Protein AF-A0A822C8Q6-F1 (afdb_monomer)

Solvent-accessible surface area (backbone atoms only — not comparable to full-atom values): 5111 Å² total; per-residue (Å²): 101,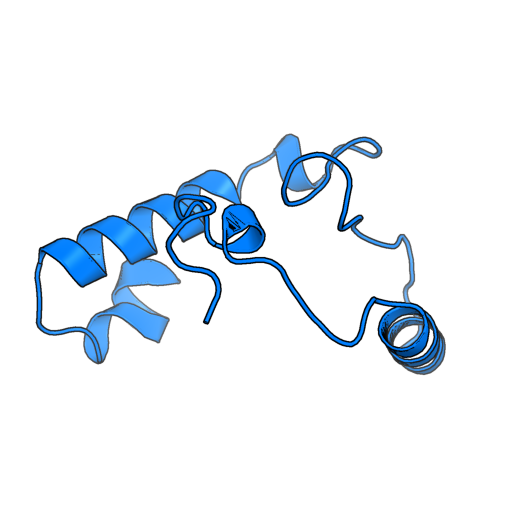62,48,62,59,76,50,28,76,78,50,83,52,68,67,58,47,50,51,42,43,49,51,46,59,74,60,70,43,79,62,60,76,43,93,83,37,54,52,56,101,78,80,40,71,79,76,99,68,89,53,69,68,64,51,51,58,52,56,73,71,51,77,97,70,84,59,34,52,75,74,76,39,56,82,87,64,62,128

pLDDT: mean 87.07, std 7.85, range [52.62, 96.94]

Radius of gyration: 15.01 Å; Cα contacts (8 Å, |Δi|>4): 47; chains: 1; bounding box: 32×25×37 Å

InterPro domains:
  IPR026983 Dynein heavy chain [PTHR46961] (1-77)
  IPR041658 Dynein heavy chain, AAA lid domain [PF18198] (1-75)
  IPR042219 Dynein heavy chain, AAA lid domain superfamily [G3DSA:1.10.8.720] (1-74)

Nearest PDB structures (foldseek):
  7k5b-assembly1_C  TM=8.691E-01  e=1.903E-02  Tetrahymena thermophila

Secondary structure (DSSP, 8-state):
-IIIIIIGGG--SHHHHHHHHHHHHHHSSGGGGSTT-EETTTTEE-----SHHHHHHHHHTS-S---GGGGT--GGG--

Foldseek 3Di:
DVLCPVPVVVDDDPVVSVLSVVVCPVQVDPCLPDQPDAQFPPQGHDDPDDDPVVVVVVVVPHDPDDQCVSVVDDNVPGD

Organism: NCBI:txid392032

Structure (mmCIF, N/CA/C/O backbone):
data_AF-A0A822C8Q6-F1
#
_entry.id   AF-A0A822C8Q6-F1
#
loop_
_atom_site.group_PDB
_atom_site.id
_atom_site.type_symbol
_atom_site.label_atom_id
_atom_site.label_alt_id
_atom_site.label_comp_id
_atom_site.label_asym_id
_atom_site.label_entity_id
_atom_site.label_seq_id
_atom_site.pdbx_PDB_ins_code
_atom_site.Cartn_x
_atom_site.Cartn_y
_atom_site.Cartn_z
_atom_site.occupancy
_atom_site.B_iso_or_equiv
_atom_site.auth_seq_id
_atom_site.auth_comp_id
_atom_site.auth_asym_id
_atom_site.auth_atom_id
_atom_site.pdbx_PDB_model_num
ATOM 1 N N . MET A 1 1 ? -14.695 -4.177 6.920 1.00 77.56 1 MET A N 1
ATOM 2 C CA . MET A 1 1 ? -14.456 -5.628 6.714 1.00 77.56 1 MET A CA 1
ATOM 3 C C . MET A 1 1 ? -12.969 -5.990 6.768 1.00 77.56 1 MET A C 1
ATOM 5 O O . MET A 1 1 ? -12.600 -6.742 7.656 1.00 77.56 1 MET A O 1
ATOM 9 N N . ILE A 1 2 ? -12.100 -5.454 5.897 1.00 81.69 2 ILE A N 1
ATOM 10 C CA . ILE A 1 2 ? -10.662 -5.812 5.871 1.00 81.69 2 ILE A CA 1
ATOM 11 C C . ILE A 1 2 ? -9.930 -5.384 7.160 1.00 81.69 2 ILE A C 1
ATOM 13 O O . ILE A 1 2 ? -9.417 -6.236 7.883 1.00 81.69 2 ILE A O 1
ATOM 17 N N . SER A 1 3 ? -9.942 -4.091 7.499 1.00 80.75 3 SER A N 1
ATOM 18 C CA . SER A 1 3 ? -9.221 -3.565 8.672 1.00 80.75 3 SER A CA 1
ATOM 19 C C . SER A 1 3 ? -9.778 -4.050 10.011 1.00 80.75 3 SER A C 1
ATOM 21 O O . SER A 1 3 ? -9.016 -4.272 10.937 1.00 80.75 3 SER A O 1
ATOM 23 N N . GLU A 1 4 ? -11.092 -4.227 10.137 1.00 77.19 4 GLU A N 1
ATOM 24 C CA . GLU A 1 4 ? -11.723 -4.551 11.427 1.00 77.19 4 GLU A CA 1
ATOM 25 C C . GLU A 1 4 ? -11.894 -6.053 11.676 1.00 77.19 4 GLU A C 1
ATOM 27 O O . GLU A 1 4 ? -11.730 -6.496 12.807 1.00 77.19 4 GLU A O 1
ATOM 32 N N . VAL A 1 5 ? -12.204 -6.841 10.641 1.00 81.00 5 VAL A N 1
ATOM 33 C CA . VAL A 1 5 ? -12.568 -8.261 10.804 1.00 81.00 5 VAL A CA 1
ATOM 34 C C . VAL A 1 5 ? -11.416 -9.176 10.406 1.00 81.00 5 VAL A C 1
ATOM 36 O O . VAL A 1 5 ? -11.024 -10.033 11.189 1.00 81.00 5 VAL A O 1
ATOM 39 N N . GLN A 1 6 ? -10.845 -8.988 9.211 1.00 83.81 6 GLN A N 1
ATOM 40 C CA . GLN A 1 6 ? -9.801 -9.887 8.696 1.00 83.81 6 GLN A CA 1
ATOM 41 C C . GLN A 1 6 ? -8.465 -9.696 9.426 1.00 83.81 6 GLN A C 1
ATOM 43 O O . GLN A 1 6 ? -7.835 -10.666 9.854 1.00 83.81 6 GLN A O 1
ATOM 48 N N . TYR A 1 7 ? -8.063 -8.437 9.614 1.00 86.31 7 TYR A N 1
ATOM 49 C CA . TYR A 1 7 ? -6.797 -8.085 10.258 1.00 86.31 7 TYR A CA 1
ATOM 50 C C . TYR A 1 7 ? -6.987 -7.573 11.694 1.00 86.31 7 TYR A C 1
ATOM 52 O O . TYR A 1 7 ? -6.237 -7.961 12.587 1.00 86.31 7 TYR A O 1
ATOM 60 N N . GLY A 1 8 ? -8.034 -6.784 11.953 1.00 83.81 8 GLY A N 1
ATOM 61 C CA . GLY A 1 8 ? -8.257 -6.118 13.243 1.00 83.81 8 GLY A CA 1
ATOM 62 C C . GLY A 1 8 ? -8.448 -7.048 14.440 1.00 83.81 8 GLY A C 1
ATOM 63 O O . GLY A 1 8 ? -8.067 -6.682 15.545 1.00 83.81 8 GLY A O 1
ATOM 64 N N . GLY A 1 9 ? -8.946 -8.274 14.239 1.00 86.12 9 GLY A N 1
ATOM 65 C CA . GLY A 1 9 ? -9.105 -9.256 15.321 1.00 86.12 9 GLY A CA 1
ATOM 66 C C . GLY A 1 9 ? -7.789 -9.734 15.951 1.00 86.12 9 GLY A C 1
ATOM 67 O O . GLY A 1 9 ? -7.810 -10.307 17.036 1.00 86.12 9 GLY A O 1
ATOM 68 N N . ARG A 1 10 ? -6.647 -9.501 15.287 1.00 87.75 10 ARG A N 1
ATOM 69 C CA . ARG A 1 10 ? -5.299 -9.827 15.789 1.00 87.75 10 ARG A CA 1
ATOM 70 C C . ARG A 1 10 ? -4.554 -8.616 16.349 1.00 87.75 10 ARG A C 1
ATOM 72 O O . ARG A 1 10 ? -3.479 -8.782 16.913 1.00 87.75 10 ARG A O 1
ATOM 79 N N . VAL A 1 11 ? -5.106 -7.415 16.182 1.00 89.06 11 VAL A N 1
ATOM 80 C CA . VAL A 1 11 ? -4.477 -6.160 16.593 1.00 89.06 11 VAL A CA 1
ATOM 81 C C . VAL A 1 11 ? -5.111 -5.706 17.898 1.00 89.06 11 VAL A C 1
ATOM 83 O O . VAL A 1 11 ? -6.310 -5.438 17.957 1.00 89.06 11 VAL A O 1
ATOM 86 N N . THR A 1 12 ? -4.318 -5.629 18.961 1.00 89.75 12 THR A N 1
ATOM 87 C CA . THR A 1 12 ? -4.819 -5.273 20.294 1.00 89.75 12 THR A CA 1
ATOM 88 C C . THR A 1 12 ? -4.710 -3.783 20.579 1.00 89.75 12 THR A C 1
ATOM 90 O O . THR A 1 12 ? -5.634 -3.230 21.175 1.00 89.75 12 THR A O 1
ATOM 93 N N . ASP A 1 13 ? -3.634 -3.142 20.118 1.00 94.31 13 ASP A N 1
ATOM 94 C CA . ASP A 1 13 ? -3.375 -1.720 20.335 1.00 94.31 13 ASP A CA 1
ATOM 95 C C . ASP A 1 13 ? -4.265 -0.823 19.459 1.00 94.31 13 ASP A C 1
ATOM 97 O O . ASP A 1 13 ? -4.545 -1.113 18.292 1.00 94.31 13 ASP A O 1
ATOM 101 N N . ASP A 1 14 ? -4.749 0.274 20.035 1.00 92.12 14 ASP A N 1
ATOM 102 C CA . ASP A 1 14 ? -5.691 1.165 19.359 1.00 92.12 14 ASP A CA 1
ATOM 103 C C . ASP A 1 14 ? -5.014 2.059 18.312 1.00 92.12 14 ASP A C 1
ATOM 105 O O . ASP A 1 14 ? -5.647 2.408 17.306 1.00 92.12 14 ASP A O 1
ATOM 109 N N . PHE A 1 15 ? -3.730 2.393 18.486 1.00 93.56 15 PHE A N 1
ATOM 110 C CA . PHE A 1 15 ? -2.969 3.114 17.468 1.00 93.56 15 PHE A CA 1
ATOM 111 C C . PHE A 1 15 ? -2.682 2.222 16.263 1.00 93.56 15 PHE A C 1
ATOM 113 O O . PHE A 1 15 ? -2.864 2.686 15.134 1.00 93.56 15 PHE A O 1
ATOM 120 N N . ASP A 1 16 ? -2.365 0.946 16.477 1.00 92.06 16 ASP A N 1
ATOM 121 C CA . ASP A 1 16 ? -2.196 -0.022 15.388 1.00 92.06 16 ASP A CA 1
ATOM 122 C C . ASP A 1 16 ? -3.503 -0.236 14.609 1.00 92.06 16 ASP A C 1
ATOM 124 O O . ASP A 1 16 ? -3.517 -0.230 13.374 1.00 92.06 16 ASP A O 1
ATOM 128 N N . LYS A 1 17 ? -4.648 -0.337 15.303 1.00 92.00 17 LYS A N 1
ATOM 129 C CA . LYS A 1 17 ? -5.967 -0.409 14.640 1.00 92.00 17 LYS A CA 1
ATOM 130 C C . LYS A 1 17 ? -6.241 0.839 13.810 1.00 92.00 17 LYS A C 1
ATOM 132 O O . LYS A 1 17 ? -6.788 0.744 12.709 1.00 92.00 17 LYS A O 1
ATOM 137 N N . ARG A 1 18 ? -5.896 2.019 14.335 1.00 94.12 18 ARG A N 1
ATOM 138 C CA . ARG A 1 18 ? -6.057 3.288 13.618 1.00 94.12 18 ARG A CA 1
ATOM 139 C C . ARG A 1 18 ? -5.184 3.320 12.368 1.00 94.12 18 ARG A C 1
ATOM 141 O O . ARG A 1 18 ? -5.690 3.674 11.308 1.00 94.12 18 ARG A O 1
ATOM 148 N N . LEU A 1 19 ? -3.920 2.917 12.475 1.00 92.50 19 LEU A N 1
ATOM 149 C CA . LEU A 1 19 ? -2.991 2.842 11.348 1.00 92.50 19 LEU A CA 1
ATOM 150 C C . LEU A 1 19 ? -3.509 1.896 10.256 1.00 92.50 19 LEU A C 1
ATOM 152 O O . LEU A 1 19 ? -3.594 2.279 9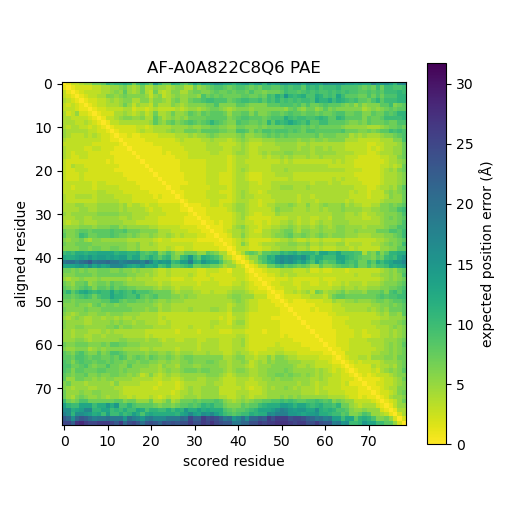.091 1.00 92.50 19 LEU A O 1
ATOM 156 N N . LEU A 1 20 ? -3.958 0.700 10.637 1.00 92.50 20 LEU A N 1
ATOM 157 C CA . LEU A 1 20 ? -4.538 -0.277 9.716 1.00 92.50 20 LEU A CA 1
ATOM 158 C C . LEU A 1 20 ? -5.779 0.268 8.989 1.00 92.50 20 LEU A C 1
ATOM 160 O O . LEU A 1 20 ? -5.950 0.056 7.788 1.00 92.50 20 LEU A O 1
ATOM 164 N N . LYS A 1 21 ? -6.651 0.998 9.698 1.00 92.38 21 LYS A N 1
ATOM 165 C CA . LYS A 1 21 ? -7.802 1.679 9.083 1.00 92.38 21 LYS A CA 1
ATOM 166 C C . LYS A 1 21 ? -7.364 2.746 8.080 1.00 92.38 21 LYS A C 1
ATOM 168 O O . LYS A 1 21 ? -7.987 2.851 7.026 1.00 92.38 21 LYS A O 1
ATOM 173 N N 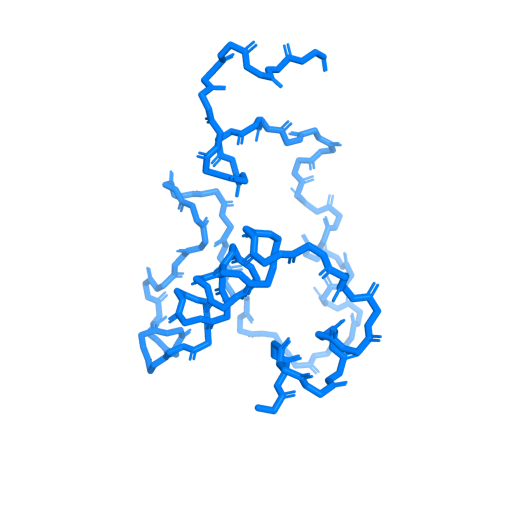. THR A 1 22 ? -6.311 3.503 8.387 1.00 92.56 22 THR A N 1
ATOM 174 C CA . THR A 1 22 ? -5.747 4.508 7.477 1.00 92.56 22 THR A CA 1
ATOM 175 C C . THR A 1 22 ? -5.230 3.868 6.194 1.00 92.56 22 THR A C 1
ATOM 177 O O . THR A 1 22 ? -5.628 4.309 5.119 1.00 92.56 22 THR A O 1
ATOM 180 N N . TYR A 1 23 ? -4.440 2.793 6.287 1.00 91.12 23 TYR A N 1
ATOM 181 C CA . TYR A 1 23 ? -3.957 2.070 5.106 1.00 91.12 23 TYR A CA 1
ATOM 182 C C . TYR A 1 23 ? -5.101 1.568 4.234 1.00 91.12 23 TYR A C 1
ATOM 184 O O . TYR A 1 23 ? -5.138 1.843 3.038 1.00 91.12 23 TYR A O 1
ATOM 192 N N . VAL A 1 24 ? -6.088 0.897 4.838 1.00 92.00 24 VAL A N 1
ATOM 193 C CA . VAL A 1 24 ? -7.223 0.371 4.072 1.00 92.00 24 VAL A CA 1
ATOM 194 C C . VAL A 1 24 ? -7.989 1.493 3.374 1.00 92.00 24 VAL A C 1
ATOM 196 O O . VAL A 1 24 ? -8.346 1.345 2.212 1.00 92.00 24 VAL A O 1
ATOM 199 N N . LYS A 1 25 ? -8.206 2.629 4.044 1.00 90.44 25 LYS A N 1
ATOM 200 C CA . LYS A 1 25 ? -8.892 3.776 3.440 1.00 90.44 25 LYS A CA 1
ATOM 201 C C . LYS A 1 25 ? -8.081 4.427 2.315 1.00 90.44 25 LYS A C 1
ATOM 203 O O . LYS A 1 25 ? -8.678 4.912 1.364 1.00 90.44 25 LYS A O 1
ATOM 208 N N . SER A 1 26 ? -6.756 4.468 2.442 1.00 88.44 26 SER A N 1
ATOM 209 C CA . SER A 1 26 ? -5.877 5.098 1.453 1.00 88.44 26 SER A CA 1
ATOM 210 C C . SER A 1 26 ? -5.661 4.244 0.205 1.00 88.44 26 SER A C 1
ATOM 212 O O . SER A 1 26 ? -5.327 4.791 -0.839 1.00 88.44 26 SER A O 1
ATOM 214 N N . TRP A 1 27 ? -5.764 2.920 0.328 1.00 88.81 27 TRP A N 1
ATOM 215 C CA . TRP A 1 27 ? -5.403 1.982 -0.738 1.00 88.81 27 TRP A CA 1
ATOM 216 C C . TRP A 1 27 ? -6.607 1.302 -1.385 1.00 88.81 27 TRP A C 1
ATOM 218 O O . TRP A 1 27 ? -6.557 0.987 -2.566 1.00 88.81 27 TRP A O 1
ATOM 228 N N . PHE A 1 28 ? -7.696 1.093 -0.641 1.00 90.12 28 PHE A N 1
ATOM 229 C CA . PHE A 1 28 ? -8.931 0.499 -1.158 1.00 90.12 28 PHE A CA 1
ATOM 230 C C . PHE A 1 28 ? -10.003 1.577 -1.325 1.00 90.12 28 PHE A C 1
ATOM 232 O O . PHE A 1 28 ? -10.997 1.613 -0.595 1.00 90.12 28 PHE A O 1
ATOM 239 N N . CYS A 1 29 ? -9.769 2.467 -2.282 1.00 90.12 29 CYS A N 1
ATOM 240 C CA . CYS A 1 29 ? -10.670 3.548 -2.669 1.00 90.12 29 CYS A CA 1
ATOM 241 C C . CYS A 1 29 ? -10.914 3.529 -4.186 1.00 90.12 29 CYS A C 1
ATOM 243 O O . CYS A 1 29 ? -10.258 2.781 -4.913 1.00 90.12 29 CYS A O 1
ATOM 245 N N . ASP A 1 30 ? -11.876 4.315 -4.668 1.00 92.81 30 ASP A N 1
ATOM 246 C CA . ASP A 1 30 ? -12.272 4.302 -6.084 1.00 92.81 30 ASP A CA 1
ATOM 247 C C . ASP A 1 30 ? -11.126 4.748 -7.005 1.00 92.81 30 ASP A C 1
ATOM 249 O O . ASP A 1 30 ? -10.993 4.257 -8.128 1.00 92.81 30 ASP A O 1
ATOM 253 N N . GLU A 1 31 ? -10.244 5.612 -6.502 1.00 91.12 31 GLU A N 1
ATOM 254 C CA . GLU A 1 31 ? -9.047 6.079 -7.195 1.00 91.12 31 GLU A CA 1
ATOM 255 C C . GLU A 1 31 ? -8.103 4.930 -7.566 1.00 91.12 31 GLU A C 1
ATOM 257 O O . GLU A 1 31 ? -7.390 5.051 -8.555 1.00 91.12 31 GLU A O 1
ATOM 262 N N . MET A 1 32 ? -8.134 3.799 -6.848 1.00 90.88 32 MET A N 1
ATOM 263 C CA . MET A 1 32 ? -7.328 2.607 -7.147 1.00 90.88 32 MET A CA 1
ATOM 264 C C . MET A 1 32 ? -7.565 2.071 -8.569 1.00 90.88 32 MET A C 1
ATOM 266 O O . MET A 1 32 ? -6.686 1.440 -9.152 1.00 90.88 32 MET A O 1
ATOM 270 N N . PHE A 1 33 ? -8.749 2.303 -9.140 1.00 90.38 33 PHE A N 1
ATOM 271 C CA . PHE A 1 33 ? -9.088 1.849 -10.489 1.00 90.38 33 PHE A CA 1
ATOM 272 C C . PHE A 1 33 ? -8.685 2.845 -11.589 1.00 90.38 33 PHE A C 1
ATOM 274 O O . PHE A 1 33 ? -8.839 2.536 -12.775 1.00 90.38 33 PHE A O 1
ATOM 281 N N . ASP A 1 34 ? -8.166 4.024 -11.227 1.00 90.81 34 ASP A N 1
ATOM 282 C CA . ASP A 1 34 ? -7.601 4.971 -12.187 1.00 90.81 34 ASP A CA 1
ATOM 283 C C . ASP A 1 34 ? -6.331 4.380 -12.820 1.00 90.81 34 ASP A C 1
ATOM 285 O O . ASP A 1 34 ? -5.487 3.779 -12.157 1.00 90.81 34 ASP A O 1
ATOM 289 N N . ALA A 1 35 ? -6.165 4.572 -14.129 1.00 86.81 35 ALA A N 1
ATOM 290 C CA . ALA A 1 35 ? -4.985 4.108 -14.853 1.00 86.81 35 ALA A CA 1
ATOM 291 C C . ALA A 1 35 ? -3.679 4.773 -14.379 1.00 86.81 35 ALA A C 1
ATOM 293 O O . ALA A 1 35 ? -2.608 4.219 -14.614 1.00 86.81 35 ALA A O 1
ATOM 294 N N . ASN A 1 36 ? -3.768 5.944 -13.746 1.00 86.69 36 ASN A N 1
ATOM 295 C CA . ASN A 1 36 ? -2.638 6.689 -13.198 1.00 86.69 36 ASN A CA 1
ATOM 296 C C . ASN A 1 36 ? -2.445 6.455 -11.696 1.00 86.69 36 ASN A C 1
ATOM 298 O O . ASN A 1 36 ? -1.575 7.088 -11.092 1.00 86.69 36 ASN A O 1
ATOM 302 N N . PHE A 1 37 ? -3.255 5.589 -11.079 1.00 89.00 37 PHE A N 1
ATOM 303 C CA . PHE A 1 37 ? -3.073 5.251 -9.680 1.00 89.00 37 PHE A CA 1
ATOM 304 C C . PHE A 1 37 ? -1.723 4.568 -9.467 1.00 89.00 37 PHE A C 1
ATOM 306 O O . PHE A 1 37 ? -1.270 3.730 -10.254 1.00 89.00 37 PHE A O 1
ATOM 313 N N . GLN A 1 38 ? -1.077 4.943 -8.374 1.00 87.88 38 GLN A N 1
ATOM 314 C CA . GLN A 1 38 ? 0.199 4.396 -7.956 1.00 87.88 38 GLN A CA 1
ATOM 315 C C . GLN A 1 38 ? 0.243 4.374 -6.433 1.00 87.88 38 GLN A C 1
ATOM 317 O O . GLN A 1 38 ? -0.233 5.303 -5.774 1.00 87.88 38 GLN A O 1
ATOM 322 N N . PHE A 1 39 ? 0.818 3.313 -5.885 1.00 85.00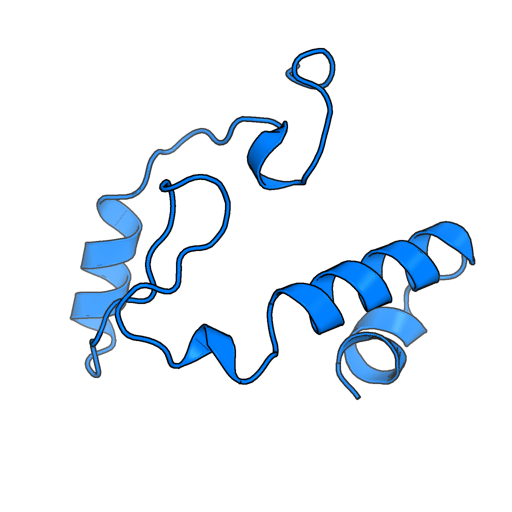 39 PHE A N 1
ATOM 323 C CA . PHE A 1 39 ? 1.153 3.246 -4.475 1.00 85.00 39 PHE A CA 1
ATOM 324 C C . PHE A 1 39 ? 2.495 3.941 -4.246 1.00 85.00 39 PHE A C 1
ATOM 326 O O . PHE A 1 39 ? 3.468 3.685 -4.964 1.00 85.00 39 PHE A O 1
ATOM 333 N N . GLU A 1 40 ? 2.520 4.806 -3.228 1.00 76.75 40 GLU A N 1
ATOM 334 C CA . GLU A 1 40 ? 3.640 5.696 -2.894 1.00 76.75 40 GLU A CA 1
ATOM 335 C C . GLU A 1 40 ? 4.045 6.620 -4.066 1.00 76.75 40 GLU A C 1
ATOM 337 O O . GLU A 1 40 ? 3.543 6.481 -5.176 1.00 76.75 40 GLU A O 1
ATOM 342 N N . GLU A 1 41 ? 4.891 7.631 -3.842 1.00 68.44 41 GLU A N 1
ATOM 343 C CA . GLU A 1 41 ? 5.325 8.628 -4.839 1.00 68.44 41 GLU A CA 1
ATOM 344 C C . GLU A 1 41 ? 6.049 8.029 -6.080 1.00 68.44 41 GLU A C 1
ATOM 346 O O . GLU A 1 41 ? 7.223 8.305 -6.323 1.00 68.44 41 GLU A O 1
ATOM 351 N N . LYS A 1 42 ? 5.317 7.298 -6.939 1.00 66.12 42 LYS A N 1
ATOM 352 C CA . LYS A 1 42 ? 5.693 6.755 -8.263 1.00 66.12 42 LYS A CA 1
ATOM 353 C C . LYS A 1 42 ? 6.487 5.446 -8.294 1.00 66.12 42 LYS A C 1
ATOM 355 O O . LYS A 1 42 ? 7.114 5.160 -9.310 1.00 66.12 42 LYS A O 1
ATOM 360 N N . ALA A 1 43 ? 6.473 4.650 -7.226 1.00 74.19 43 ALA A N 1
ATOM 361 C CA . ALA A 1 43 ? 7.238 3.399 -7.190 1.00 74.19 43 ALA A CA 1
ATOM 362 C C . ALA A 1 43 ? 6.440 2.179 -7.684 1.00 74.19 43 ALA A C 1
ATOM 364 O O . ALA A 1 43 ? 6.996 1.329 -8.377 1.00 74.19 43 ALA A O 1
ATOM 365 N N . TYR A 1 44 ? 5.143 2.104 -7.369 1.00 88.44 44 TYR A N 1
ATOM 366 C CA . TYR A 1 44 ? 4.368 0.876 -7.549 1.00 88.44 44 TYR A CA 1
ATOM 367 C C . TYR A 1 44 ? 3.064 1.120 -8.299 1.00 88.44 44 TYR A C 1
ATOM 369 O O . TYR A 1 44 ? 2.167 1.807 -7.815 1.00 88.44 44 TYR A O 1
ATOM 377 N N . HIS A 1 45 ? 2.937 0.518 -9.478 1.00 89.38 45 HIS A N 1
ATOM 378 C CA . HIS A 1 45 ? 1.739 0.609 -10.309 1.00 89.38 45 HIS A CA 1
ATOM 379 C C . HIS A 1 45 ? 0.912 -0.672 -10.219 1.00 89.38 45 HIS A C 1
ATOM 381 O O . HIS A 1 45 ? 1.444 -1.752 -9.980 1.00 89.38 45 HIS A O 1
ATOM 387 N N . ILE A 1 46 ? -0.396 -0.561 -10.457 1.00 90.19 46 ILE A N 1
ATOM 388 C CA . ILE A 1 46 ? -1.264 -1.733 -10.604 1.00 90.19 46 ILE A CA 1
ATOM 389 C C . ILE A 1 46 ? -1.184 -2.204 -12.063 1.00 90.19 46 ILE A C 1
ATOM 391 O O . ILE A 1 46 ? -1.673 -1.500 -12.955 1.00 90.19 46 ILE A O 1
ATOM 395 N N . PRO A 1 47 ? -0.581 -3.371 -12.352 1.00 90.12 47 PRO A N 1
ATOM 396 C CA . PRO A 1 47 ? -0.463 -3.846 -13.719 1.00 90.12 47 PRO A CA 1
ATOM 397 C C . PRO A 1 47 ? -1.820 -4.344 -14.242 1.00 90.12 47 PRO A C 1
ATOM 399 O O . PRO A 1 47 ? -2.569 -5.031 -13.548 1.00 90.12 47 PRO A O 1
ATOM 402 N N . LYS A 1 48 ? -2.141 -4.039 -15.505 1.00 89.44 48 LYS A N 1
ATOM 403 C CA . LYS A 1 48 ? -3.356 -4.533 -16.185 1.00 89.44 48 LYS A CA 1
ATOM 404 C C . LYS A 1 48 ? -3.129 -5.934 -16.753 1.00 89.44 48 LYS A C 1
ATOM 406 O O . LYS A 1 48 ? -3.128 -6.128 -17.966 1.00 89.44 48 LYS A O 1
ATOM 411 N N . ILE A 1 49 ? -2.901 -6.891 -15.863 1.00 92.31 49 ILE A N 1
ATOM 412 C CA . ILE A 1 49 ? -2.541 -8.271 -16.190 1.00 92.31 49 ILE A CA 1
ATOM 413 C C . ILE A 1 49 ? -3.615 -9.220 -15.653 1.00 92.31 49 ILE A C 1
ATOM 415 O O . ILE A 1 49 ? -4.163 -9.008 -14.575 1.00 92.31 49 ILE A O 1
ATOM 419 N N . THR A 1 50 ? -3.932 -10.267 -16.416 1.00 92.62 50 THR A N 1
ATOM 420 C CA . THR A 1 50 ? -4.954 -11.266 -16.049 1.00 92.62 50 THR A CA 1
ATOM 421 C C . THR A 1 50 ? -4.401 -12.678 -15.885 1.00 92.62 50 THR A C 1
ATOM 423 O O . THR A 1 50 ? -5.059 -13.518 -15.271 1.00 92.62 50 THR A O 1
ATOM 426 N N . ARG A 1 51 ? -3.211 -12.962 -16.427 1.00 96.44 51 ARG A N 1
ATOM 427 C CA . ARG A 1 51 ? -2.544 -14.260 -16.301 1.00 96.44 51 ARG A CA 1
ATOM 428 C C . ARG A 1 51 ? -1.641 -14.264 -15.078 1.00 96.44 51 ARG A C 1
ATOM 430 O O . ARG A 1 51 ? -0.954 -13.288 -14.815 1.00 96.44 51 ARG A O 1
ATOM 437 N N . MET A 1 52 ? -1.621 -15.386 -14.368 1.00 94.81 52 MET A N 1
ATOM 438 C CA . MET A 1 52 ? -0.817 -15.517 -13.155 1.00 94.81 52 MET A CA 1
ATOM 439 C C . MET A 1 52 ? 0.689 -15.443 -13.441 1.00 94.81 52 MET A C 1
ATOM 441 O O . MET A 1 52 ? 1.401 -14.772 -12.706 1.00 94.81 52 MET A O 1
ATOM 445 N N . ASP A 1 53 ? 1.157 -16.088 -14.514 1.00 96.94 53 ASP A N 1
ATOM 446 C CA . ASP A 1 53 ? 2.580 -16.094 -14.892 1.00 96.94 53 ASP A CA 1
ATOM 447 C C . ASP A 1 53 ? 3.099 -14.662 -15.095 1.00 96.94 53 ASP A C 1
ATOM 449 O O . ASP A 1 53 ? 4.070 -14.251 -14.475 1.00 96.94 53 ASP A O 1
ATOM 453 N N . ASP A 1 54 ? 2.349 -13.862 -15.853 1.00 96.44 54 ASP A N 1
ATOM 454 C CA . ASP A 1 54 ? 2.657 -12.460 -16.127 1.00 96.44 54 ASP A CA 1
ATOM 455 C C . ASP A 1 54 ? 2.657 -11.590 -14.842 1.00 96.44 54 ASP A C 1
ATOM 457 O O . ASP A 1 54 ? 3.358 -10.580 -14.773 1.00 96.44 54 ASP A O 1
ATOM 461 N N . ILE A 1 55 ? 1.873 -11.955 -13.812 1.00 94.44 55 ILE A N 1
ATOM 462 C CA . ILE A 1 55 ? 1.906 -11.281 -12.499 1.00 94.44 55 ILE A CA 1
ATOM 463 C C . ILE A 1 55 ? 3.226 -11.584 -11.786 1.00 94.44 55 ILE A C 1
ATOM 465 O O . ILE A 1 55 ? 3.822 -10.670 -11.219 1.00 94.44 55 ILE A O 1
ATOM 469 N N . PHE A 1 56 ? 3.685 -12.838 -11.809 1.00 95.00 56 PHE A N 1
ATOM 470 C CA . PHE A 1 56 ? 4.972 -13.212 -11.219 1.00 95.00 56 PHE A CA 1
ATOM 471 C C . PHE A 1 56 ? 6.136 -12.541 -11.947 1.00 95.00 56 PHE A C 1
ATOM 473 O O . PHE A 1 56 ? 6.971 -11.926 -11.290 1.00 95.00 56 PHE A O 1
ATOM 480 N N . ASP A 1 57 ? 6.120 -12.544 -13.281 1.00 96.06 57 ASP A N 1
ATOM 481 C CA . ASP A 1 57 ? 7.131 -11.855 -14.087 1.00 96.06 57 ASP A CA 1
ATOM 482 C C . ASP A 1 57 ? 7.188 -10.357 -13.749 1.00 96.06 57 ASP A C 1
ATOM 484 O O . ASP A 1 57 ? 8.270 -9.784 -13.642 1.00 96.06 57 ASP A O 1
ATOM 488 N N . TYR A 1 58 ? 6.036 -9.707 -13.533 1.00 94.06 58 TYR A N 1
ATOM 489 C CA . TYR A 1 58 ? 5.992 -8.309 -13.095 1.00 94.06 58 TYR A CA 1
ATOM 490 C C . TYR A 1 58 ? 6.591 -8.121 -11.697 1.00 94.06 58 TYR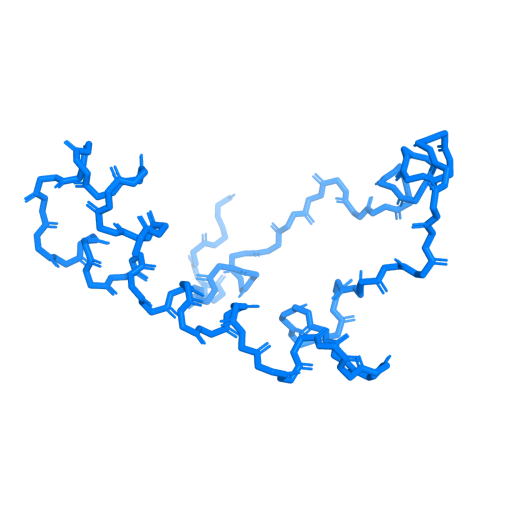 A C 1
ATOM 492 O O . TYR A 1 58 ? 7.358 -7.179 -11.488 1.00 94.06 58 TYR A O 1
ATOM 500 N N . ILE A 1 59 ? 6.276 -9.014 -10.752 1.00 92.19 59 ILE A N 1
ATOM 501 C CA . ILE A 1 59 ? 6.8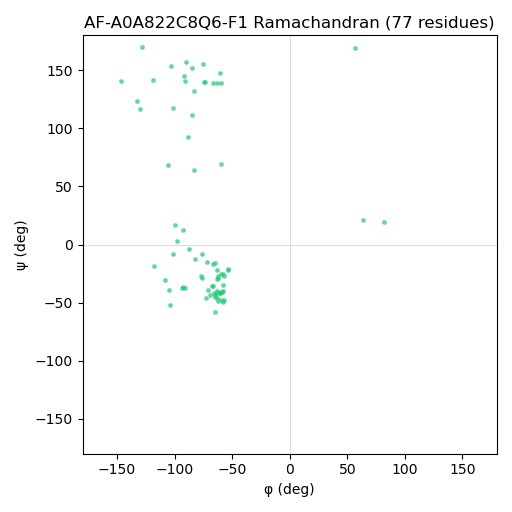35 -8.977 -9.394 1.00 92.19 59 ILE A CA 1
ATOM 502 C C . ILE A 1 59 ? 8.361 -9.066 -9.428 1.00 92.19 59 ILE A C 1
ATOM 504 O O . ILE A 1 59 ? 9.020 -8.296 -8.734 1.00 92.19 59 ILE A O 1
ATOM 508 N N . ASP A 1 60 ? 8.918 -9.911 -10.292 1.00 93.62 60 ASP A N 1
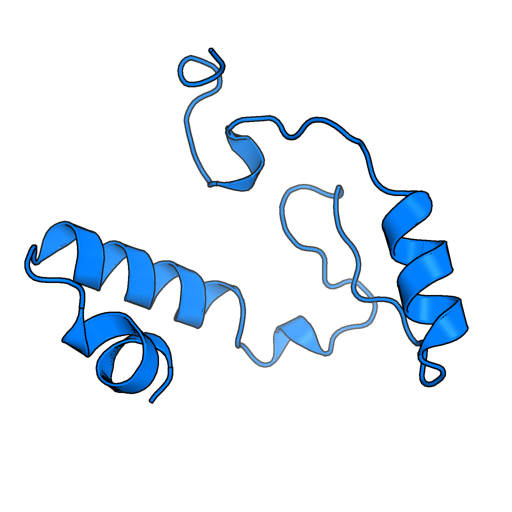ATOM 509 C CA . ASP A 1 60 ? 10.367 -10.082 -10.434 1.00 93.62 60 ASP A CA 1
ATOM 510 C C . ASP A 1 60 ? 11.080 -8.838 -11.002 1.00 93.62 60 ASP A C 1
ATOM 512 O O . ASP A 1 60 ? 12.296 -8.698 -10.860 1.00 93.62 60 ASP A O 1
ATOM 516 N N . THR A 1 61 ? 10.347 -7.900 -11.618 1.00 91.31 61 THR A N 1
ATOM 517 C CA . THR A 1 61 ? 10.906 -6.603 -12.048 1.00 91.31 61 THR A CA 1
ATOM 518 C C . THR A 1 61 ? 10.969 -5.556 -10.936 1.00 91.31 61 THR A C 1
ATOM 520 O O . THR A 1 61 ? 11.599 -4.510 -11.122 1.00 91.31 61 THR A O 1
ATOM 523 N N . MET A 1 62 ? 10.313 -5.797 -9.797 1.00 89.88 62 MET A N 1
ATOM 524 C CA . MET A 1 62 ? 10.260 -4.835 -8.700 1.00 89.88 62 MET A CA 1
ATOM 525 C C . MET A 1 62 ? 11.587 -4.779 -7.921 1.00 89.88 62 MET A C 1
ATOM 527 O O . MET A 1 62 ? 12.361 -5.740 -7.917 1.00 89.88 62 MET A O 1
ATOM 531 N N . PRO A 1 63 ? 11.894 -3.652 -7.252 1.00 88.25 63 PRO A N 1
ATOM 532 C CA . PRO A 1 63 ? 13.083 -3.549 -6.415 1.00 88.25 63 PRO A CA 1
ATOM 533 C C . PRO A 1 63 ? 13.083 -4.585 -5.281 1.00 88.25 63 PRO A C 1
ATOM 535 O O . PRO A 1 63 ? 12.080 -4.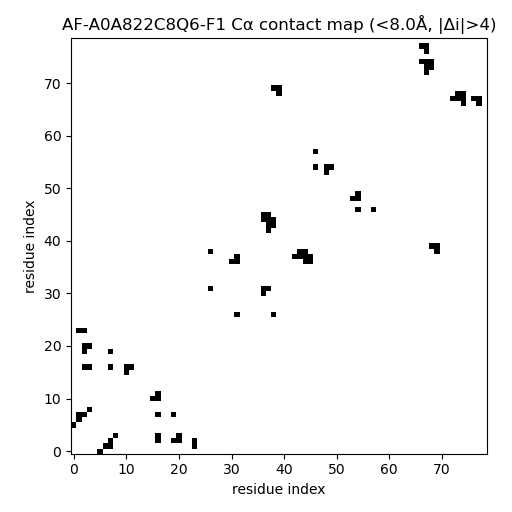778 -4.606 1.00 88.25 63 PRO A O 1
ATOM 538 N N . ASN A 1 64 ? 14.242 -5.187 -5.004 1.00 86.94 64 ASN A N 1
ATOM 539 C CA . ASN A 1 64 ? 14.404 -6.116 -3.873 1.00 86.94 64 ASN A CA 1
ATOM 540 C C . ASN A 1 64 ? 14.399 -5.424 -2.498 1.00 86.94 64 ASN A C 1
ATOM 542 O O . ASN A 1 64 ? 14.316 -6.098 -1.473 1.00 86.94 64 ASN A O 1
ATOM 546 N N . TYR A 1 65 ? 14.561 -4.099 -2.473 1.00 86.19 65 TYR A N 1
ATOM 547 C CA . TYR A 1 65 ? 14.666 -3.311 -1.251 1.00 86.19 65 TYR A CA 1
ATOM 548 C C . TYR A 1 65 ? 13.753 -2.095 -1.328 1.00 86.19 65 TYR A C 1
ATOM 550 O O . TYR A 1 65 ? 13.897 -1.251 -2.216 1.00 86.19 65 TYR A O 1
A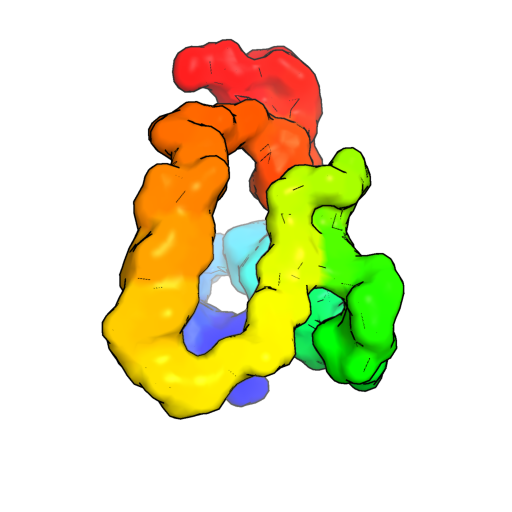TOM 558 N N . ASP A 1 66 ? 12.865 -1.998 -0.347 1.00 84.38 66 ASP A N 1
ATOM 559 C CA . ASP A 1 66 ? 12.000 -0.851 -0.131 1.00 84.38 66 ASP A CA 1
ATOM 560 C C . ASP A 1 66 ? 12.643 0.157 0.816 1.00 84.38 66 ASP A C 1
ATOM 562 O O . ASP A 1 66 ? 13.308 -0.202 1.786 1.00 84.38 66 ASP A O 1
ATOM 566 N N . SER A 1 67 ? 12.390 1.441 0.571 1.00 84.56 67 SER A N 1
ATOM 567 C CA . SER A 1 67 ? 12.646 2.464 1.587 1.00 84.56 67 SER A CA 1
ATOM 568 C C . SER A 1 67 ? 11.455 2.571 2.540 1.00 84.56 67 SER A C 1
ATOM 570 O O . SER A 1 67 ? 10.310 2.386 2.129 1.00 84.56 67 SER A O 1
ATOM 572 N N . GLY A 1 68 ? 11.693 2.983 3.785 1.00 84.38 68 GLY A N 1
ATOM 573 C CA . GLY A 1 68 ? 10.664 3.235 4.798 1.00 84.38 68 GLY A CA 1
ATOM 574 C C . GLY A 1 68 ? 9.560 4.201 4.351 1.00 84.38 68 GLY A C 1
ATOM 575 O O . GLY A 1 68 ? 8.442 4.139 4.861 1.00 84.38 68 GLY A O 1
ATOM 576 N N . LYS A 1 69 ? 9.830 5.042 3.343 1.00 84.44 69 LYS A N 1
ATOM 577 C CA . LYS A 1 69 ? 8.826 5.921 2.730 1.00 84.44 69 LYS A CA 1
ATOM 578 C C . LYS A 1 69 ? 7.635 5.158 2.154 1.00 84.44 69 LYS A C 1
ATOM 580 O O . LYS A 1 69 ? 6.519 5.624 2.305 1.00 84.44 69 LYS A O 1
ATOM 585 N N . VAL A 1 70 ? 7.849 3.954 1.612 1.00 86.12 70 VAL A N 1
ATOM 586 C CA . VAL A 1 70 ? 6.777 3.081 1.088 1.00 86.12 70 VAL A CA 1
ATOM 587 C C . VAL A 1 70 ? 5.733 2.750 2.164 1.00 86.12 70 VAL A C 1
ATOM 589 O O . VAL A 1 70 ? 4.562 2.534 1.863 1.00 86.12 70 VAL A O 1
ATOM 592 N N . PHE A 1 71 ? 6.134 2.793 3.435 1.00 85.94 71 PHE A N 1
ATOM 593 C CA . PHE A 1 71 ? 5.273 2.599 4.602 1.00 85.94 71 PHE A CA 1
ATOM 594 C C . PHE A 1 71 ? 4.852 3.928 5.264 1.00 85.94 71 PHE A C 1
ATOM 596 O O . PHE A 1 71 ? 4.454 3.952 6.428 1.00 85.94 71 PHE A O 1
ATOM 603 N N . GLY A 1 72 ? 4.997 5.062 4.572 1.00 86.19 72 GLY A N 1
ATOM 604 C CA . GLY A 1 72 ? 4.727 6.394 5.116 1.00 86.19 72 GLY A CA 1
ATOM 605 C C . GLY A 1 72 ? 5.647 6.798 6.274 1.00 86.19 72 GLY A C 1
ATOM 606 O O . GLY A 1 72 ? 5.281 7.665 7.073 1.00 86.19 72 GLY A O 1
ATOM 607 N N . LEU A 1 73 ? 6.820 6.166 6.409 1.00 88.25 73 LEU A N 1
ATOM 608 C CA . LEU A 1 73 ? 7.774 6.456 7.478 1.00 88.25 73 LEU A CA 1
ATOM 609 C C . LEU A 1 73 ? 8.771 7.544 7.071 1.00 88.25 73 LEU A C 1
ATOM 611 O O . LEU A 1 73 ? 9.056 7.787 5.897 1.00 88.25 73 LEU A O 1
ATOM 615 N N . SER A 1 74 ? 9.335 8.200 8.086 1.00 84.38 74 SER A N 1
ATOM 616 C CA . SER A 1 74 ? 10.415 9.171 7.904 1.00 84.38 74 SER A CA 1
ATOM 617 C C . SER A 1 74 ? 11.642 8.510 7.256 1.00 84.38 74 SER A C 1
ATOM 619 O O . SER A 1 74 ? 11.944 7.366 7.591 1.00 84.38 74 SER A O 1
ATOM 621 N N . PRO A 1 75 ? 12.428 9.228 6.427 1.00 75.25 75 PRO A N 1
ATOM 622 C CA . PRO A 1 75 ? 13.699 8.727 5.887 1.00 75.25 75 PRO A CA 1
ATOM 623 C C . PRO A 1 75 ? 14.694 8.228 6.946 1.00 75.25 75 PRO A C 1
ATOM 625 O O . PRO A 1 75 ? 15.604 7.476 6.622 1.00 75.25 75 PRO A O 1
ATOM 628 N N . LEU A 1 76 ? 14.531 8.664 8.199 1.00 79.06 76 LEU A N 1
ATOM 629 C CA . LEU A 1 76 ? 15.341 8.235 9.341 1.00 79.06 76 LEU A CA 1
ATOM 630 C C . LEU A 1 76 ? 14.981 6.833 9.863 1.00 79.06 76 LEU A C 1
ATOM 632 O O . LEU A 1 76 ? 15.680 6.332 10.731 1.00 79.06 76 LEU A O 1
ATOM 636 N N . ALA A 1 77 ? 13.897 6.223 9.378 1.00 76.00 77 ALA A N 1
ATOM 637 C CA . ALA A 1 77 ? 13.458 4.879 9.757 1.00 76.00 77 ALA A CA 1
ATOM 638 C C . ALA A 1 77 ? 14.003 3.778 8.823 1.00 76.00 77 ALA A C 1
ATOM 640 O O . ALA A 1 77 ? 13.509 2.655 8.852 1.00 76.00 77 ALA A O 1
ATOM 641 N N . ASN A 1 78 ? 14.974 4.114 7.968 1.00 61.41 78 ASN A N 1
ATOM 642 C CA . ASN A 1 78 ? 15.666 3.165 7.103 1.00 61.41 78 ASN A CA 1
ATOM 643 C C . ASN A 1 78 ? 16.865 2.585 7.871 1.00 61.41 78 ASN A C 1
ATOM 645 O O . ASN A 1 78 ? 17.931 3.202 7.854 1.00 61.41 78 ASN A O 1
ATOM 649 N N . ASP A 1 79 ? 16.675 1.456 8.552 1.00 52.62 79 ASP A N 1
ATOM 650 C CA . ASP A 1 79 ? 17.778 0.594 9.010 1.00 52.62 79 ASP A CA 1
ATOM 651 C C . ASP A 1 79 ? 18.133 -0.435 7.926 1.00 52.62 79 ASP A C 1
ATOM 653 O O . ASP A 1 79 ? 17.195 -1.066 7.382 1.00 52.62 79 ASP A O 1
#

Sequence (79 aa):
MISEVQYGGRVTDDFDKRLLKTYVKSWFCDEMFDANFQFEEKAYHIPKITRMDDIFDYIDTMPNYDSGKVFGLSPLAND

Mean predicted aligned error: 5.34 Å